Protein AF-A0A5S3PS42-F1 (afdb_monomer)

Foldseek 3Di:
DVVVVVVVVVVVVVLVVVVVVVLVVLVVVLVVLVVVLVVVLVVLVVVCCVPPVPPDPCSVVVCVVVVVVSVVSVCVSVQVPVVDHPVVVVVVSVVVVVVVVVVVVVD

Mean predicted aligned error: 11.84 Å

Structure (mmCIF, N/CA/C/O backbone):
data_AF-A0A5S3PS42-F1
#
_entry.id   AF-A0A5S3PS42-F1
#
loop_
_atom_site.group_PDB
_atom_site.id
_atom_site.type_symbol
_atom_site.label_atom_id
_atom_site.label_alt_id
_atom_site.label_comp_id
_atom_site.label_asym_id
_atom_site.label_entity_id
_atom_site.label_seq_id
_atom_site.pdbx_PDB_ins_code
_atom_site.Cartn_x
_atom_site.Cartn_y
_atom_site.Cartn_z
_atom_site.occupancy
_atom_site.B_iso_or_equiv
_atom_site.auth_seq_id
_atom_site.auth_comp_id
_atom_site.auth_asym_id
_atom_site.auth_atom_id
_atom_site.pdbx_PDB_model_num
ATOM 1 N N . MET A 1 1 ? -21.188 9.290 40.031 1.00 66.12 1 MET A N 1
ATOM 2 C CA . MET A 1 1 ? -21.804 9.723 38.763 1.00 66.12 1 MET A CA 1
ATOM 3 C C . MET A 1 1 ? -20.760 10.399 37.881 1.00 66.12 1 MET A C 1
ATOM 5 O O . MET A 1 1 ? -20.381 9.793 36.896 1.00 66.12 1 MET A O 1
ATOM 9 N N . GLU A 1 2 ? -20.161 11.520 38.291 1.00 73.38 2 GLU A N 1
ATOM 10 C CA . GLU A 1 2 ? -19.126 12.240 37.511 1.00 73.38 2 GLU A CA 1
ATOM 11 C C . GLU A 1 2 ? -17.860 11.414 37.176 1.00 73.38 2 GLU A C 1
ATOM 13 O O . GLU A 1 2 ? -17.341 11.445 36.064 1.00 73.38 2 GLU A O 1
ATOM 18 N N . TYR A 1 3 ? -17.394 10.576 38.107 1.00 62.72 3 TYR A N 1
ATOM 19 C CA . TYR A 1 3 ? -16.245 9.682 37.892 1.00 62.72 3 TYR A CA 1
ATOM 20 C C . TYR A 1 3 ? -16.494 8.574 36.850 1.00 62.72 3 TYR A C 1
ATOM 22 O O . TYR A 1 3 ? -15.536 8.072 36.261 1.00 62.72 3 TYR A O 1
ATOM 30 N N . LEU A 1 4 ? -17.753 8.191 36.610 1.00 69.25 4 LEU A N 1
ATOM 31 C CA . LEU A 1 4 ? -18.102 7.196 35.591 1.00 69.25 4 LEU A CA 1
ATOM 32 C C . LEU A 1 4 ? -18.105 7.833 34.196 1.00 69.25 4 LEU A C 1
ATOM 34 O O . LEU A 1 4 ? -17.500 7.271 33.290 1.00 69.25 4 LEU A O 1
ATOM 38 N N . GLU A 1 5 ? -18.640 9.048 34.054 1.00 67.00 5 GLU A N 1
ATOM 39 C CA . GLU A 1 5 ? -18.644 9.791 32.782 1.00 67.00 5 GLU A CA 1
ATOM 40 C C . GLU A 1 5 ? -17.228 10.124 32.285 1.00 67.00 5 GLU A C 1
ATOM 42 O O . GLU A 1 5 ? -16.922 10.016 31.094 1.00 67.00 5 GLU A O 1
ATOM 47 N N . ILE A 1 6 ? -16.312 10.478 33.194 1.00 72.75 6 ILE A N 1
ATO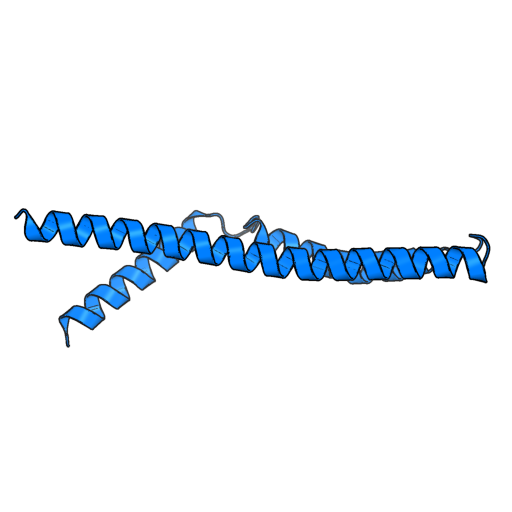M 48 C CA . ILE A 1 6 ? -14.913 10.759 32.834 1.00 72.75 6 ILE A CA 1
ATOM 49 C C . ILE A 1 6 ? -14.191 9.482 32.382 1.00 72.75 6 ILE A C 1
ATOM 51 O O . ILE A 1 6 ? -13.347 9.536 31.488 1.00 72.75 6 ILE A O 1
ATOM 55 N N . LYS A 1 7 ? -14.492 8.328 32.989 1.00 68.50 7 LYS A N 1
ATOM 56 C CA . LYS A 1 7 ? -13.875 7.046 32.617 1.00 68.50 7 LYS A CA 1
ATOM 57 C C . LYS A 1 7 ? -14.429 6.534 31.286 1.00 68.50 7 LYS A C 1
ATOM 59 O O . LYS A 1 7 ? -13.659 6.096 30.435 1.00 68.50 7 LYS A O 1
ATOM 64 N N . GLU A 1 8 ? -15.738 6.655 31.090 1.00 67.94 8 GLU A N 1
ATOM 65 C CA . GLU A 1 8 ? -16.439 6.257 29.870 1.00 67.94 8 GLU A CA 1
ATOM 66 C C . GLU A 1 8 ? -16.031 7.130 28.670 1.00 67.94 8 GLU A C 1
ATOM 68 O O . GLU A 1 8 ? -15.655 6.603 27.624 1.00 67.94 8 GLU A O 1
ATOM 73 N N . SER A 1 9 ? -15.956 8.457 28.832 1.00 69.69 9 SER A N 1
ATOM 74 C CA . SER A 1 9 ? -15.499 9.366 27.765 1.00 69.69 9 SER A CA 1
ATOM 75 C C . SER A 1 9 ? -14.032 9.161 27.363 1.00 69.69 9 SER A C 1
ATOM 77 O O . SER A 1 9 ? -13.692 9.315 26.185 1.00 69.69 9 SER A O 1
ATOM 79 N N . ARG A 1 10 ? -13.161 8.773 28.308 1.00 71.62 10 ARG A N 1
ATOM 80 C CA . ARG A 1 10 ? -11.762 8.414 28.023 1.00 71.62 10 ARG A CA 1
ATOM 81 C C . ARG A 1 10 ? -11.674 7.115 27.226 1.00 71.62 10 ARG A C 1
ATOM 83 O O . ARG A 1 10 ? -11.065 7.112 26.163 1.00 71.62 10 ARG A O 1
ATOM 90 N N . ASN A 1 11 ? -12.369 6.066 27.672 1.00 70.75 11 ASN A N 1
ATOM 91 C CA . ASN A 1 11 ? -12.407 4.772 26.983 1.00 70.75 11 ASN A CA 1
ATOM 92 C C . ASN A 1 11 ? -12.940 4.893 25.547 1.00 70.75 11 ASN A C 1
ATOM 94 O O . ASN A 1 11 ? -12.377 4.318 24.617 1.00 70.75 11 ASN A O 1
ATOM 98 N N . ILE A 1 12 ? -13.991 5.692 25.340 1.00 73.19 12 ILE A N 1
ATOM 99 C CA . ILE A 1 12 ? -14.557 5.923 24.004 1.00 73.19 12 ILE A CA 1
ATOM 100 C C . ILE A 1 12 ? -13.556 6.654 23.093 1.00 73.19 12 ILE A C 1
ATOM 102 O O . ILE A 1 12 ? -13.482 6.353 21.898 1.00 73.19 12 ILE A O 1
ATOM 106 N N . ASN A 1 13 ? -12.783 7.605 23.629 1.00 73.19 13 ASN A N 1
ATOM 107 C CA . ASN A 1 13 ? -11.731 8.288 22.871 1.00 73.19 13 ASN A CA 1
ATOM 108 C C . ASN A 1 13 ? -10.563 7.355 22.537 1.00 73.19 13 ASN A C 1
ATOM 110 O O . ASN A 1 13 ? -10.131 7.322 21.384 1.00 73.19 13 ASN A O 1
ATOM 114 N N . ASP A 1 14 ? -10.106 6.559 23.502 1.00 76.44 14 ASP A N 1
ATOM 115 C CA . ASP A 1 14 ? -9.000 5.620 23.317 1.00 76.44 14 ASP A CA 1
ATOM 116 C C . ASP A 1 14 ? -9.357 4.533 22.294 1.00 76.44 14 ASP A C 1
ATOM 118 O O . ASP A 1 14 ? -8.579 4.274 21.375 1.00 76.44 14 ASP A O 1
ATOM 122 N N . ALA A 1 15 ? -10.573 3.980 22.348 1.00 72.94 15 ALA A N 1
ATOM 123 C CA . ALA A 1 15 ? -11.052 2.999 21.374 1.00 72.94 15 ALA A CA 1
ATOM 124 C C . ALA A 1 15 ? -11.144 3.577 19.949 1.00 72.94 15 ALA A C 1
ATOM 126 O O . ALA A 1 15 ? -10.752 2.928 18.975 1.00 72.94 15 ALA A O 1
ATOM 127 N N . LYS A 1 16 ? -11.631 4.817 19.798 1.00 71.19 16 LYS A N 1
ATOM 128 C CA . LYS A 1 16 ? -11.658 5.511 18.496 1.00 71.19 16 LYS A CA 1
ATOM 129 C C . LYS A 1 16 ? -10.248 5.765 17.965 1.00 71.19 16 LYS A C 1
ATOM 131 O O . 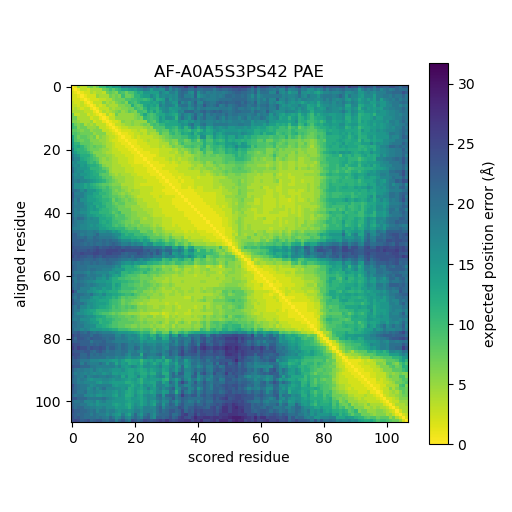LYS A 1 16 ? -9.998 5.567 16.775 1.00 71.19 16 LYS A O 1
ATOM 136 N N . TYR A 1 17 ? -9.333 6.176 18.839 1.00 75.69 17 TYR A N 1
ATOM 137 C CA . TYR A 1 17 ? -7.942 6.439 18.492 1.00 75.69 17 TYR A CA 1
ATOM 138 C C . TYR A 1 17 ? -7.204 5.162 18.071 1.00 75.69 17 TYR A C 1
ATOM 140 O O . TYR A 1 17 ? -6.493 5.167 17.064 1.00 75.69 17 TYR A O 1
ATOM 148 N N . LEU 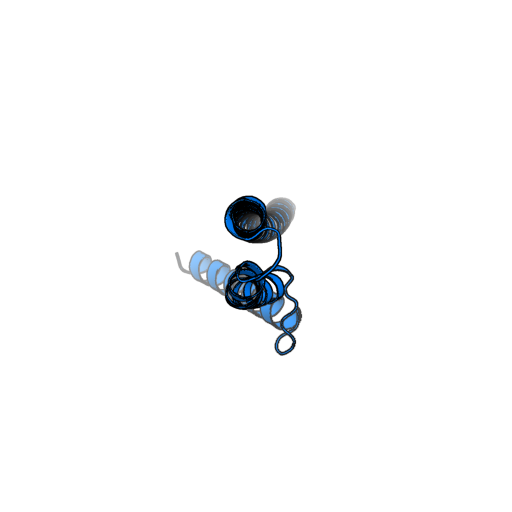A 1 18 ? -7.419 4.053 18.783 1.00 76.44 18 LEU A N 1
ATOM 149 C CA . LEU A 1 18 ? -6.807 2.761 18.476 1.00 76.44 18 LEU A CA 1
ATOM 150 C C . LEU A 1 18 ? -7.240 2.255 17.094 1.00 76.44 18 LEU A C 1
ATOM 152 O O . LEU A 1 18 ? -6.386 1.940 16.265 1.00 76.44 18 LEU A O 1
ATOM 156 N N . ARG A 1 19 ? -8.546 2.309 16.794 1.00 72.00 19 ARG A N 1
ATOM 157 C CA . ARG A 1 19 ? -9.082 1.956 15.467 1.00 72.00 19 ARG A CA 1
ATOM 158 C C . ARG A 1 19 ? -8.483 2.825 14.368 1.00 72.00 19 ARG A C 1
ATOM 160 O O . ARG A 1 19 ? -8.053 2.314 13.339 1.00 72.00 19 ARG A O 1
ATOM 167 N N . ALA A 1 20 ? -8.426 4.143 14.572 1.00 72.75 20 ALA A N 1
ATOM 168 C CA . ALA A 1 20 ? -7.832 5.052 13.593 1.00 72.75 20 ALA A CA 1
ATOM 169 C C . ALA A 1 20 ? -6.351 4.720 13.341 1.00 72.75 20 ALA A C 1
ATOM 171 O O . ALA A 1 20 ? -5.904 4.699 12.192 1.00 72.75 20 ALA A O 1
ATOM 172 N N . LYS A 1 21 ? -5.602 4.400 14.401 1.00 74.56 21 LYS A N 1
ATOM 173 C CA . LYS A 1 21 ? -4.189 4.021 14.327 1.00 74.56 21 LYS A CA 1
ATOM 174 C C . LYS A 1 21 ? -3.978 2.706 13.573 1.00 74.56 21 LYS A C 1
ATOM 176 O O . LYS A 1 21 ? -3.058 2.636 12.759 1.00 74.56 21 LYS A O 1
ATOM 181 N N . GLU A 1 22 ? -4.824 1.702 13.791 1.00 75.19 22 GLU A N 1
ATOM 182 C CA . GLU A 1 22 ? -4.785 0.436 13.048 1.00 75.19 22 GLU A CA 1
ATOM 183 C C . GLU A 1 22 ? -5.028 0.652 11.554 1.00 75.19 22 GLU A C 1
ATOM 185 O O . GLU A 1 22 ? -4.215 0.215 10.738 1.00 75.19 22 GLU A O 1
ATOM 190 N N . ARG A 1 23 ? -6.057 1.430 11.181 1.00 71.69 23 ARG A N 1
ATOM 191 C CA . ARG A 1 23 ? -6.317 1.739 9.762 1.00 71.69 23 ARG A CA 1
ATOM 192 C C . ARG A 1 23 ? -5.130 2.439 9.107 1.00 71.69 23 ARG A C 1
ATOM 194 O O . ARG A 1 23 ? -4.748 2.109 7.987 1.00 71.69 23 ARG A O 1
ATOM 201 N N . ILE A 1 24 ? -4.508 3.385 9.812 1.00 75.88 24 ILE A N 1
ATOM 202 C CA . ILE A 1 24 ? -3.315 4.088 9.322 1.00 75.88 24 ILE A CA 1
ATOM 203 C C . ILE A 1 24 ? -2.130 3.122 9.169 1.00 75.88 24 ILE A C 1
ATOM 205 O O . ILE A 1 24 ? -1.377 3.228 8.198 1.00 75.88 24 ILE A O 1
ATOM 209 N N . ALA A 1 25 ? -1.947 2.181 10.096 1.00 79.56 25 ALA A N 1
ATOM 210 C CA . ALA A 1 25 ? -0.880 1.187 10.023 1.00 79.56 25 ALA A CA 1
ATOM 211 C C . ALA A 1 25 ? -1.054 0.250 8.816 1.00 79.56 25 ALA A C 1
ATOM 213 O O . ALA A 1 25 ? -0.086 -0.009 8.092 1.00 79.56 25 ALA A O 1
ATOM 214 N N . GLU A 1 26 ? -2.281 -0.200 8.545 1.00 78.19 26 GLU A N 1
ATOM 215 C CA . GLU A 1 26 ? -2.592 -1.015 7.368 1.00 78.19 26 GLU A CA 1
ATOM 216 C C . GLU A 1 26 ? -2.363 -0.255 6.060 1.00 78.19 26 GLU A C 1
ATOM 218 O O . GLU A 1 26 ? -1.698 -0.768 5.154 1.00 78.19 26 GLU A O 1
ATOM 223 N N . MET A 1 2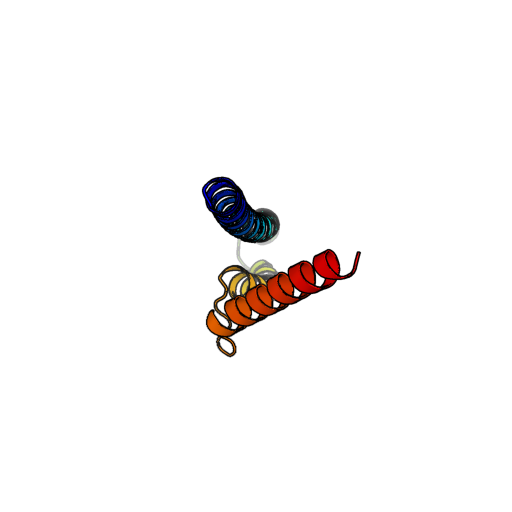7 ? -2.823 0.999 5.987 1.00 78.31 27 MET A N 1
ATOM 224 C CA . MET A 1 27 ? -2.554 1.871 4.844 1.00 78.31 27 MET A CA 1
ATOM 225 C C . MET A 1 27 ? -1.050 2.042 4.628 1.00 78.31 27 MET A C 1
ATOM 227 O O . MET A 1 27 ? -0.567 1.833 3.517 1.00 78.31 27 MET A O 1
ATOM 231 N N . LYS A 1 28 ? -0.272 2.350 5.674 1.00 81.88 28 LYS A N 1
ATOM 232 C CA . LYS A 1 28 ? 1.190 2.490 5.561 1.00 81.88 28 LYS A CA 1
ATOM 233 C C . LYS A 1 28 ? 1.855 1.229 5.015 1.00 81.88 28 LYS A C 1
ATOM 235 O O . LYS A 1 28 ? 2.726 1.325 4.149 1.00 81.88 28 LYS A O 1
ATOM 240 N N . LYS A 1 29 ? 1.441 0.051 5.485 1.00 83.38 29 LYS A N 1
ATOM 241 C CA . LYS A 1 29 ? 1.977 -1.233 5.013 1.00 83.38 29 LYS A CA 1
ATOM 242 C C . LYS A 1 29 ? 1.661 -1.463 3.532 1.00 83.38 29 LYS A C 1
ATOM 244 O O . LYS A 1 29 ? 2.526 -1.916 2.782 1.00 83.38 29 LYS A O 1
ATOM 249 N N . PHE A 1 30 ? 0.458 -1.095 3.096 1.00 85.44 30 PHE A N 1
ATOM 250 C CA . PHE A 1 30 ? 0.073 -1.128 1.688 1.00 85.44 30 PHE A CA 1
ATOM 251 C C . PHE A 1 30 ? 0.905 -0.168 0.835 1.00 85.44 30 PHE A C 1
ATOM 253 O O . PHE A 1 30 ? 1.519 -0.610 -0.138 1.00 85.44 30 PHE A O 1
ATOM 260 N N . TYR A 1 31 ? 0.997 1.105 1.229 1.00 84.50 31 TYR A N 1
ATOM 261 C CA . TYR A 1 31 ? 1.776 2.118 0.512 1.00 84.50 31 TYR A CA 1
ATOM 262 C C . TYR A 1 31 ? 3.249 1.736 0.391 1.00 84.50 31 TYR A C 1
ATOM 264 O O . TYR A 1 31 ? 3.828 1.922 -0.672 1.00 84.50 31 TYR A O 1
ATOM 272 N N . SER A 1 32 ? 3.842 1.142 1.430 1.00 87.94 32 SER A N 1
ATOM 273 C CA . SER A 1 32 ? 5.209 0.620 1.356 1.00 87.94 32 SER A CA 1
ATOM 274 C C . SER A 1 32 ? 5.347 -0.439 0.256 1.00 87.94 32 SER A C 1
ATOM 276 O O . SER A 1 32 ? 6.233 -0.329 -0.589 1.00 87.94 32 SER A O 1
ATOM 278 N N . SER A 1 33 ? 4.429 -1.410 0.194 1.00 86.56 33 SER A N 1
ATOM 279 C CA . SER A 1 33 ? 4.451 -2.436 -0.857 1.00 86.56 33 SER A CA 1
ATOM 280 C C . SER A 1 33 ? 4.166 -1.886 -2.263 1.00 86.56 33 SER A C 1
ATOM 282 O O . SER A 1 33 ? 4.772 -2.343 -3.230 1.00 86.56 33 SER A O 1
ATOM 284 N N . LEU A 1 34 ? 3.293 -0.880 -2.378 1.00 89.69 34 LEU A N 1
ATOM 285 C CA . LEU A 1 34 ? 2.990 -0.179 -3.627 1.00 89.69 34 LEU A CA 1
ATOM 286 C C . LEU A 1 34 ? 4.193 0.635 -4.117 1.00 89.69 34 LEU A C 1
ATOM 288 O O . LEU A 1 34 ? 4.494 0.615 -5.306 1.00 89.69 34 LEU A O 1
ATOM 292 N N . LEU A 1 35 ? 4.904 1.310 -3.211 1.00 91.75 35 LEU A N 1
ATOM 293 C CA . LEU A 1 35 ? 6.112 2.064 -3.532 1.00 91.75 35 LEU A CA 1
ATOM 294 C C . LEU A 1 35 ? 7.211 1.128 -4.043 1.00 91.75 35 LEU A C 1
ATOM 296 O O . LEU A 1 35 ? 7.789 1.385 -5.096 1.00 91.75 35 LEU A O 1
ATOM 300 N N . SER A 1 36 ? 7.458 0.011 -3.348 1.00 90.44 36 SER A N 1
ATOM 301 C CA . SER A 1 36 ? 8.411 -1.006 -3.806 1.00 90.44 36 SER A CA 1
ATOM 302 C C . SER A 1 36 ? 8.040 -1.557 -5.184 1.00 90.44 36 SER A C 1
ATOM 304 O O . SER A 1 36 ? 8.917 -1.697 -6.033 1.00 90.44 36 SER A O 1
ATOM 306 N N . TYR A 1 37 ? 6.753 -1.816 -5.438 1.00 89.00 37 TYR A N 1
ATOM 307 C CA . TYR A 1 37 ? 6.265 -2.221 -6.759 1.00 89.00 37 TYR A CA 1
ATOM 308 C C . TYR A 1 37 ? 6.510 -1.142 -7.822 1.00 89.00 37 TYR A C 1
ATOM 310 O O . TYR A 1 37 ? 7.042 -1.449 -8.884 1.00 89.00 37 TYR A O 1
ATOM 318 N N . ALA A 1 38 ? 6.186 0.121 -7.537 1.00 90.62 38 ALA A N 1
ATOM 319 C CA . ALA A 1 38 ? 6.393 1.225 -8.471 1.00 90.62 38 ALA A CA 1
ATOM 320 C C . ALA A 1 38 ? 7.876 1.390 -8.841 1.00 90.62 38 ALA A C 1
ATOM 322 O O . ALA A 1 38 ? 8.200 1.526 -10.019 1.00 90.62 38 ALA A O 1
ATOM 323 N N . VAL A 1 39 ? 8.778 1.305 -7.856 1.00 93.31 39 VAL A N 1
ATOM 324 C CA . VAL A 1 39 ? 10.231 1.350 -8.082 1.00 93.31 39 VAL A CA 1
ATOM 325 C C . VAL A 1 39 ? 10.694 0.155 -8.920 1.00 93.31 39 VAL A C 1
ATOM 327 O O . VAL A 1 39 ? 11.450 0.342 -9.871 1.00 93.31 39 VAL A O 1
ATOM 330 N N . LEU A 1 40 ? 10.212 -1.056 -8.620 1.00 90.75 40 LEU A N 1
ATOM 331 C CA . LEU A 1 40 ? 10.546 -2.267 -9.375 1.00 90.75 40 LEU A CA 1
ATOM 332 C C . LEU A 1 40 ? 10.110 -2.153 -10.844 1.00 90.75 40 LEU A C 1
ATOM 334 O O . LEU A 1 40 ? 10.904 -2.415 -11.743 1.00 90.75 40 LEU A O 1
ATOM 338 N N . ILE A 1 41 ? 8.866 -1.736 -11.097 1.00 89.19 41 ILE A N 1
ATOM 339 C CA . ILE A 1 41 ? 8.338 -1.562 -12.455 1.00 89.19 41 ILE A CA 1
ATOM 340 C C . ILE A 1 41 ? 9.073 -0.450 -13.199 1.00 89.19 41 ILE A C 1
ATOM 342 O O . ILE A 1 41 ? 9.409 -0.641 -14.364 1.00 89.19 41 ILE A O 1
ATOM 346 N N . ALA A 1 42 ? 9.379 0.675 -12.547 1.00 90.06 42 ALA A N 1
ATOM 347 C CA . ALA A 1 42 ? 10.162 1.748 -13.157 1.00 90.06 42 ALA A CA 1
ATOM 348 C C . ALA A 1 42 ? 11.573 1.274 -13.542 1.00 90.06 42 ALA A C 1
ATOM 350 O O . ALA A 1 42 ? 12.037 1.541 -14.651 1.00 90.06 42 ALA A O 1
ATOM 351 N N . PHE A 1 43 ? 12.229 0.509 -12.666 1.00 90.50 43 PHE A N 1
ATOM 352 C CA . PHE A 1 43 ? 13.533 -0.094 -12.941 1.00 90.50 43 PHE A CA 1
ATOM 353 C C . PHE A 1 43 ? 13.474 -1.086 -14.114 1.00 90.50 43 PHE A C 1
ATOM 355 O O . PHE A 1 43 ? 14.308 -1.037 -15.017 1.00 90.50 43 PHE A O 1
ATOM 362 N N . LEU A 1 44 ? 12.451 -1.944 -14.148 1.00 88.25 44 LEU A N 1
ATOM 363 C CA . LEU A 1 44 ? 12.219 -2.895 -15.238 1.00 88.25 44 LEU A CA 1
ATOM 364 C C . LEU A 1 44 ? 11.906 -2.197 -16.566 1.00 88.25 44 LEU A C 1
ATOM 366 O O . LEU A 1 44 ? 12.394 -2.630 -17.607 1.00 88.25 44 LEU A O 1
ATOM 370 N N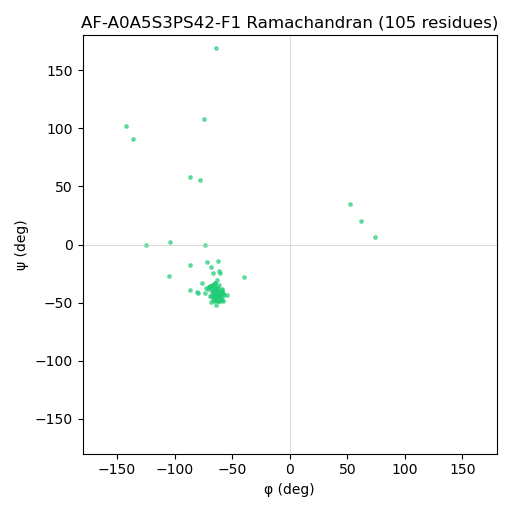 . ALA A 1 45 ? 11.127 -1.115 -16.543 1.00 86.25 45 ALA A N 1
ATOM 371 C CA . ALA A 1 45 ? 10.829 -0.311 -17.724 1.00 86.25 45 ALA A CA 1
ATOM 372 C C . ALA A 1 45 ? 12.095 0.364 -18.279 1.00 86.25 45 ALA A C 1
ATOM 374 O O . ALA A 1 45 ? 12.329 0.331 -19.488 1.00 86.25 45 ALA A O 1
ATOM 375 N N . ALA A 1 46 ? 12.952 0.898 -17.403 1.00 88.00 46 ALA A N 1
ATOM 376 C CA . ALA A 1 46 ? 14.244 1.461 -17.792 1.00 88.00 46 ALA A CA 1
ATOM 377 C C . ALA A 1 46 ? 15.171 0.395 -18.403 1.00 88.00 46 ALA A C 1
ATOM 379 O O . ALA A 1 46 ? 15.767 0.625 -19.457 1.00 88.00 46 ALA A O 1
ATOM 380 N N . LEU A 1 47 ? 15.240 -0.800 -17.802 1.00 85.31 47 LEU A N 1
ATOM 381 C CA . LEU A 1 47 ? 15.986 -1.930 -18.364 1.00 85.31 47 LEU A CA 1
A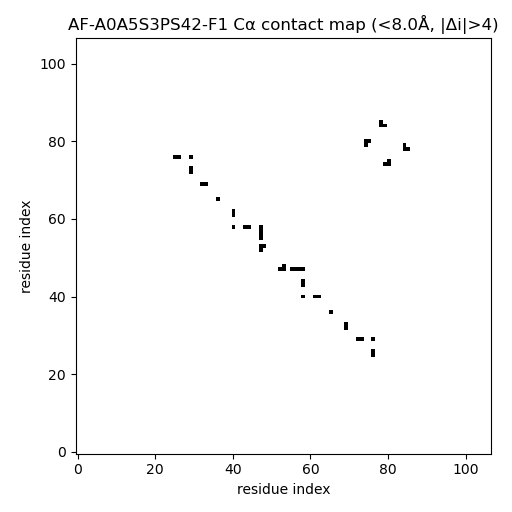TOM 382 C C . LEU A 1 47 ? 15.440 -2.361 -19.723 1.00 85.31 47 LEU A C 1
ATOM 384 O O . LEU A 1 47 ? 16.222 -2.617 -20.635 1.00 85.31 47 LEU A O 1
ATOM 388 N N . ASN A 1 48 ? 14.117 -2.432 -19.872 1.00 84.50 48 ASN A N 1
ATOM 389 C CA . ASN A 1 48 ? 13.464 -2.803 -21.124 1.00 84.50 48 ASN A CA 1
ATOM 390 C C . ASN A 1 48 ? 13.808 -1.825 -22.257 1.00 84.50 48 ASN A C 1
ATOM 392 O O . ASN A 1 48 ? 14.141 -2.259 -23.362 1.00 84.50 48 ASN A O 1
ATOM 396 N N . TYR A 1 49 ? 13.803 -0.521 -21.959 1.00 81.62 49 TYR A N 1
ATOM 397 C CA . TYR A 1 49 ? 14.239 0.512 -22.894 1.00 81.62 49 TYR A CA 1
ATOM 398 C C . TYR A 1 49 ? 15.699 0.316 -23.310 1.00 81.62 49 TYR A C 1
ATOM 400 O O . TYR A 1 49 ? 15.992 0.320 -24.503 1.00 81.62 49 TYR A O 1
ATOM 408 N N . TYR A 1 50 ? 16.591 0.074 -22.346 1.00 79.81 50 TYR A N 1
ATOM 409 C CA . TYR A 1 50 ? 18.023 -0.062 -22.612 1.00 79.81 50 TYR A CA 1
ATOM 410 C C . TYR A 1 50 ? 18.388 -1.347 -23.373 1.00 79.81 50 TYR A C 1
ATOM 412 O O . TYR A 1 50 ? 19.276 -1.326 -24.217 1.00 79.81 50 TYR A O 1
ATOM 420 N N . THR A 1 51 ? 17.712 -2.468 -23.095 1.00 76.19 51 THR A N 1
ATOM 421 C CA . THR A 1 51 ? 18.052 -3.771 -23.701 1.00 76.19 51 THR A CA 1
ATOM 422 C C . THR A 1 51 ? 17.389 -4.026 -25.047 1.00 76.19 51 THR A C 1
ATOM 424 O O . THR A 1 51 ? 18.024 -4.610 -25.915 1.00 76.19 51 THR A O 1
ATOM 427 N N . ASN A 1 52 ? 16.127 -3.631 -25.232 1.00 67.81 52 ASN A N 1
ATOM 428 C CA . ASN A 1 52 ? 15.345 -4.048 -26.402 1.00 67.81 52 ASN A CA 1
ATOM 429 C C . ASN A 1 52 ? 14.749 -2.893 -27.210 1.00 67.81 52 ASN A C 1
ATOM 431 O O . ASN A 1 52 ? 14.052 -3.158 -28.191 1.00 67.81 52 ASN A O 1
ATOM 435 N N . GLY A 1 53 ? 14.964 -1.631 -26.815 1.00 69.19 53 GLY A N 1
ATOM 436 C CA . GLY A 1 53 ? 14.442 -0.479 -27.559 1.00 69.19 53 GLY A CA 1
ATOM 437 C C . GLY A 1 53 ? 12.933 -0.565 -27.824 1.00 69.19 53 GLY A C 1
ATOM 438 O O . GLY A 1 53 ? 12.485 -0.169 -28.891 1.00 69.19 53 GLY A O 1
ATOM 439 N N . TRP A 1 54 ? 12.167 -1.129 -26.875 1.00 66.44 54 TRP A N 1
ATOM 440 C CA . TRP A 1 54 ? 10.707 -1.334 -26.924 1.00 66.44 54 TRP A CA 1
ATOM 441 C C . TRP A 1 54 ? 10.186 -2.454 -27.843 1.00 66.44 54 TRP A C 1
ATOM 443 O O . TRP A 1 54 ? 8.974 -2.640 -27.919 1.00 66.44 54 TRP A O 1
ATOM 453 N N . ASN A 1 55 ? 11.047 -3.272 -28.460 1.00 68.75 55 ASN A N 1
ATOM 454 C CA . ASN A 1 55 ? 10.588 -4.393 -29.302 1.00 68.75 55 ASN A CA 1
ATOM 455 C C . ASN A 1 55 ? 9.797 -5.469 -28.538 1.00 68.75 55 ASN A C 1
ATOM 457 O O . ASN A 1 55 ? 8.922 -6.116 -29.107 1.00 68.75 55 ASN A O 1
ATOM 461 N N . TYR A 1 56 ? 10.096 -5.685 -27.253 1.00 72.81 56 TYR A N 1
ATOM 462 C CA . TYR A 1 56 ? 9.398 -6.682 -26.441 1.00 72.81 56 TYR A CA 1
ATOM 463 C C . TYR A 1 56 ? 9.197 -6.186 -25.009 1.00 72.81 56 TYR A C 1
ATOM 465 O O . TYR A 1 56 ? 10.111 -6.221 -24.183 1.00 72.81 56 TYR A O 1
ATOM 473 N N . MET A 1 57 ? 7.980 -5.730 -24.707 1.00 79.00 57 MET A N 1
ATOM 474 C CA . MET A 1 57 ? 7.572 -5.138 -23.425 1.00 79.00 57 MET A CA 1
ATOM 475 C C . MET A 1 57 ? 7.336 -6.202 -22.342 1.00 79.00 57 MET A C 1
ATOM 477 O O . MET A 1 57 ? 6.271 -6.286 -21.734 1.00 79.00 57 MET A O 1
ATOM 481 N N . TRP A 1 58 ? 8.336 -7.043 -22.080 1.00 81.06 58 TRP A N 1
ATOM 482 C CA . TRP A 1 58 ? 8.226 -8.136 -21.111 1.00 81.06 58 TRP A CA 1
ATOM 483 C C . TRP A 1 58 ? 7.938 -7.663 -19.678 1.00 81.06 58 TRP A C 1
ATOM 485 O O . TRP A 1 58 ? 7.365 -8.412 -18.888 1.00 81.06 58 TRP A O 1
ATOM 495 N N . PHE A 1 59 ? 8.271 -6.410 -19.348 1.00 83.06 59 PHE A N 1
ATOM 496 C CA . PHE A 1 59 ? 7.959 -5.817 -18.046 1.00 83.06 59 PHE A CA 1
ATOM 497 C C . PHE A 1 59 ? 6.446 -5.775 -17.769 1.00 83.06 59 PHE A C 1
ATOM 499 O O . PHE A 1 59 ? 6.052 -5.798 -16.606 1.00 83.06 59 PHE A O 1
ATOM 506 N N . LEU A 1 60 ? 5.596 -5.772 -18.810 1.00 83.44 60 LEU A N 1
ATOM 507 C CA . LEU A 1 60 ? 4.139 -5.825 -18.667 1.00 83.44 60 LEU A CA 1
ATOM 508 C C . LEU A 1 60 ? 3.676 -7.141 -18.045 1.00 83.44 60 LEU A C 1
ATOM 510 O O . LEU A 1 60 ? 2.753 -7.125 -17.241 1.00 83.44 60 LEU A O 1
ATOM 514 N N . TRP A 1 61 ? 4.333 -8.263 -18.350 1.00 87.50 61 TRP A N 1
ATOM 515 C CA . TRP A 1 61 ? 4.013 -9.552 -17.731 1.00 87.50 61 TRP A CA 1
ATOM 516 C C . TRP A 1 61 ? 4.345 -9.557 -16.239 1.00 87.50 61 TRP A C 1
ATOM 518 O O . TRP A 1 61 ? 3.559 -10.045 -15.426 1.00 87.50 61 TRP A O 1
ATOM 528 N N . VAL A 1 62 ? 5.472 -8.947 -15.865 1.00 84.94 62 VAL A N 1
ATOM 529 C CA . VAL A 1 62 ? 5.854 -8.771 -14.456 1.00 84.94 62 VAL A CA 1
ATOM 530 C C . VAL A 1 62 ? 4.887 -7.822 -13.745 1.00 84.94 62 VAL A C 1
ATOM 532 O O . VAL A 1 62 ? 4.420 -8.132 -12.649 1.00 84.94 62 VAL A O 1
ATOM 535 N N . ALA A 1 63 ? 4.527 -6.710 -14.393 1.00 87.75 63 ALA A N 1
ATOM 536 C CA . ALA A 1 63 ? 3.536 -5.761 -13.897 1.00 87.75 63 ALA A CA 1
ATOM 537 C C . ALA A 1 63 ? 2.164 -6.412 -13.706 1.00 87.75 63 ALA A C 1
ATOM 539 O O . ALA A 1 63 ? 1.536 -6.212 -12.674 1.00 87.75 63 ALA A O 1
ATOM 540 N N . PHE A 1 64 ? 1.711 -7.243 -14.644 1.00 89.12 64 PHE A N 1
ATOM 541 C CA . PHE A 1 64 ? 0.435 -7.945 -14.526 1.00 89.12 64 PHE A CA 1
ATOM 542 C C . PHE A 1 64 ? 0.443 -8.959 -13.380 1.00 89.12 64 PHE A C 1
ATOM 544 O O . PHE A 1 64 ? -0.457 -8.936 -12.541 1.00 89.12 64 PHE A O 1
ATOM 551 N N . GLY A 1 65 ? 1.470 -9.810 -13.295 1.00 88.56 65 GLY A N 1
ATOM 552 C CA . GLY A 1 65 ? 1.556 -10.835 -12.252 1.00 88.56 65 GLY A CA 1
ATOM 553 C C . GLY A 1 65 ? 1.593 -10.240 -10.841 1.00 88.56 65 GLY A C 1
ATOM 554 O O . GLY A 1 65 ? 0.825 -10.644 -9.967 1.00 88.56 65 GLY A O 1
ATOM 555 N N . TRP A 1 66 ? 2.441 -9.234 -10.617 1.00 86.38 66 TRP A N 1
ATOM 556 C CA . TRP A 1 66 ? 2.515 -8.553 -9.319 1.00 86.38 66 TRP A CA 1
ATOM 557 C C . TRP A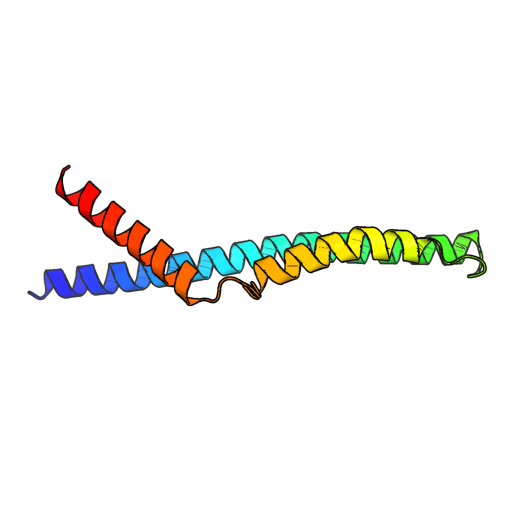 1 66 ? 1.352 -7.587 -9.074 1.00 86.38 66 TRP A C 1
ATOM 559 O O . TRP A 1 66 ? 0.891 -7.457 -7.937 1.00 86.38 66 TRP A O 1
ATOM 569 N N . GLY A 1 67 ? 0.844 -6.944 -10.124 1.00 89.06 67 GLY A N 1
ATOM 570 C CA . GLY A 1 67 ? -0.268 -6.001 -10.062 1.00 89.06 67 GLY A CA 1
ATOM 571 C C . GLY A 1 67 ? -1.559 -6.647 -9.569 1.00 89.06 67 GLY A C 1
ATOM 572 O O . GLY A 1 67 ? -2.262 -6.045 -8.762 1.00 89.06 67 GLY A O 1
ATOM 573 N N . ILE A 1 68 ? -1.830 -7.901 -9.948 1.00 88.94 68 ILE A N 1
ATOM 574 C CA . ILE A 1 68 ? -2.989 -8.660 -9.450 1.00 88.94 68 ILE A CA 1
ATOM 575 C C . ILE A 1 68 ? -2.896 -8.866 -7.932 1.00 88.94 68 ILE A C 1
ATOM 577 O O . ILE A 1 68 ? -3.840 -8.562 -7.202 1.00 88.94 68 ILE A O 1
ATOM 581 N N . GLY A 1 69 ? -1.746 -9.318 -7.424 1.00 87.00 69 GLY A N 1
ATOM 582 C CA . GLY A 1 69 ? -1.539 -9.493 -5.982 1.00 87.00 69 GLY A CA 1
ATOM 583 C C . GLY A 1 69 ? -1.651 -8.177 -5.202 1.00 87.00 69 GLY A C 1
ATOM 584 O O . GLY A 1 69 ? -2.163 -8.150 -4.079 1.00 87.00 69 GLY A O 1
ATOM 585 N N . LEU A 1 70 ? -1.216 -7.070 -5.806 1.00 86.50 70 LEU A N 1
ATOM 586 C CA . LEU A 1 70 ? -1.350 -5.736 -5.231 1.00 86.50 70 LEU A CA 1
ATOM 587 C C . LEU A 1 70 ? -2.803 -5.244 -5.242 1.00 86.50 70 LEU A C 1
ATOM 589 O O . LEU A 1 70 ? -3.239 -4.652 -4.258 1.00 86.50 70 LEU A O 1
ATOM 593 N N . ALA A 1 71 ? -3.566 -5.540 -6.296 1.00 85.75 71 ALA A N 1
ATOM 594 C CA . ALA A 1 71 ? -4.990 -5.231 -6.380 1.00 85.75 71 ALA A CA 1
ATOM 595 C C . ALA A 1 71 ? -5.780 -5.952 -5.278 1.00 85.75 71 ALA A C 1
ATOM 597 O O . ALA A 1 71 ? -6.564 -5.317 -4.578 1.00 85.75 71 ALA A O 1
ATOM 598 N N . PHE A 1 72 ? -5.504 -7.237 -5.024 1.00 84.81 72 PHE A N 1
ATOM 599 C CA . PHE A 1 72 ? -6.103 -7.956 -3.891 1.00 84.81 72 PHE A CA 1
ATOM 600 C C . PHE A 1 72 ? -5.763 -7.315 -2.538 1.00 84.81 72 PHE A C 1
ATOM 602 O O . PHE A 1 72 ? -6.633 -7.178 -1.675 1.00 84.81 72 PHE A O 1
ATOM 609 N N . LYS A 1 73 ? -4.513 -6.873 -2.344 1.00 82.69 73 LYS A N 1
ATOM 610 C CA . LYS A 1 73 ? -4.121 -6.129 -1.135 1.00 82.69 73 LYS A CA 1
ATOM 611 C C . LYS A 1 73 ? -4.839 -4.782 -1.029 1.00 82.69 73 LYS A C 1
ATOM 613 O O . LYS A 1 73 ? -5.254 -4.420 0.067 1.00 82.69 73 LYS A O 1
ATOM 618 N N . ALA A 1 74 ? -5.008 -4.068 -2.141 1.00 82.44 74 ALA A N 1
ATOM 619 C CA . ALA A 1 74 ? -5.715 -2.793 -2.185 1.00 82.44 74 ALA A CA 1
ATOM 620 C C . ALA A 1 74 ? -7.183 -2.972 -1.780 1.00 82.44 74 ALA A C 1
ATOM 622 O O . ALA A 1 74 ? -7.657 -2.286 -0.882 1.00 82.44 74 ALA A O 1
ATOM 623 N N . VAL A 1 75 ? -7.874 -3.954 -2.363 1.00 80.75 75 VAL A N 1
ATOM 624 C CA . VAL A 1 75 ? -9.265 -4.300 -2.024 1.00 80.75 75 VAL A CA 1
ATOM 625 C C . VAL A 1 75 ? -9.420 -4.567 -0.522 1.00 80.75 75 VAL A C 1
ATOM 627 O O . VAL A 1 75 ? -10.346 -4.049 0.104 1.00 80.75 75 VAL A O 1
ATOM 630 N N . LYS A 1 76 ? -8.470 -5.299 0.076 1.00 72.75 76 LYS A N 1
ATOM 631 C CA . LYS A 1 76 ? -8.444 -5.571 1.519 1.00 72.75 76 LYS A CA 1
ATOM 632 C C . LYS A 1 76 ? -8.252 -4.300 2.359 1.00 72.75 76 LYS A C 1
ATOM 634 O O . LYS A 1 76 ? -9.004 -4.082 3.300 1.00 72.75 76 LYS A O 1
ATOM 639 N N . VAL A 1 77 ? -7.283 -3.452 2.011 1.00 74.75 77 VAL A N 1
ATOM 640 C CA . VAL A 1 77 ? -6.906 -2.244 2.783 1.00 74.75 77 VAL A CA 1
ATOM 641 C C . VAL A 1 77 ? -7.947 -1.133 2.673 1.00 74.75 77 VAL A C 1
ATOM 643 O O . VAL A 1 77 ? -8.240 -0.448 3.649 1.00 74.75 77 VAL A O 1
ATOM 646 N N . PHE A 1 78 ? -8.552 -0.960 1.499 1.00 71.56 78 PHE A N 1
ATOM 647 C CA . PHE A 1 78 ? -9.642 -0.002 1.313 1.00 71.56 78 PHE A CA 1
ATOM 648 C C . PHE A 1 78 ? -10.961 -0.480 1.941 1.00 71.56 78 PHE A C 1
ATOM 650 O O . PHE A 1 78 ? -11.958 0.241 1.894 1.00 71.56 78 PHE A O 1
ATOM 657 N N . GLY A 1 79 ? -10.987 -1.672 2.556 1.00 62.44 79 GLY A N 1
ATOM 658 C CA . GLY A 1 79 ? -12.184 -2.234 3.182 1.00 62.44 79 GLY A CA 1
ATOM 659 C C . GLY A 1 79 ? -13.309 -2.470 2.177 1.00 62.44 79 GLY A C 1
ATOM 660 O O . GLY A 1 79 ? -14.479 -2.556 2.550 1.00 62.44 79 GLY A O 1
ATOM 661 N N . MET A 1 80 ? -12.968 -2.551 0.891 1.00 54.84 80 MET A N 1
ATOM 662 C CA . MET A 1 80 ? -13.911 -2.792 -0.185 1.00 54.84 80 MET A CA 1
ATOM 663 C C . MET A 1 80 ? -14.076 -4.297 -0.318 1.00 54.84 80 MET A C 1
ATOM 665 O O . MET A 1 80 ? -13.774 -4.869 -1.350 1.00 54.84 80 MET A O 1
ATOM 669 N N . ASN A 1 81 ? -14.488 -4.971 0.753 1.00 53.88 81 ASN A N 1
ATOM 670 C CA . ASN A 1 81 ? -14.797 -6.387 0.677 1.00 53.88 81 ASN A CA 1
ATOM 671 C C . ASN A 1 81 ? -16.149 -6.495 -0.054 1.00 53.88 81 ASN A C 1
ATOM 673 O O . ASN A 1 81 ? -17.164 -6.135 0.545 1.00 53.88 81 ASN A O 1
ATOM 677 N N . PRO A 1 82 ? -16.222 -6.963 -1.317 1.00 53.94 82 PRO A N 1
ATOM 678 C CA . PRO A 1 82 ? -17.498 -7.032 -2.037 1.00 53.94 82 PRO A CA 1
ATOM 679 C C . PRO A 1 82 ? -18.510 -7.974 -1.360 1.00 53.94 82 PRO A C 1
ATOM 681 O O . PRO A 1 82 ? -19.697 -7.910 -1.653 1.00 53.94 82 PRO A O 1
ATOM 684 N N . PHE A 1 83 ? -18.053 -8.813 -0.422 1.00 53.53 83 PHE A N 1
ATOM 685 C CA . PHE A 1 83 ? -18.873 -9.789 0.293 1.00 53.53 83 PHE A CA 1
ATOM 686 C C . PHE A 1 83 ? -19.214 -9.415 1.745 1.00 53.53 83 PHE A C 1
ATOM 688 O O . PHE A 1 83 ? -20.235 -9.867 2.250 1.00 53.53 83 PHE A O 1
ATOM 695 N N . PHE A 1 84 ? -18.394 -8.618 2.442 1.00 55.31 84 PHE A N 1
ATOM 696 C CA . PHE A 1 84 ? -18.573 -8.338 3.879 1.00 55.31 84 PHE A CA 1
ATOM 697 C C . PHE A 1 84 ? -18.367 -6.845 4.143 1.00 55.31 84 PHE A C 1
ATOM 699 O O . PHE A 1 84 ? -17.253 -6.378 4.354 1.00 55.31 84 PHE A O 1
ATOM 706 N N . GLY A 1 85 ? -19.456 -6.079 4.075 1.00 54.62 85 GLY A N 1
ATOM 707 C CA . GLY A 1 85 ? -19.431 -4.640 4.324 1.00 54.62 85 GLY A CA 1
ATOM 708 C C . GLY A 1 85 ? -19.037 -4.276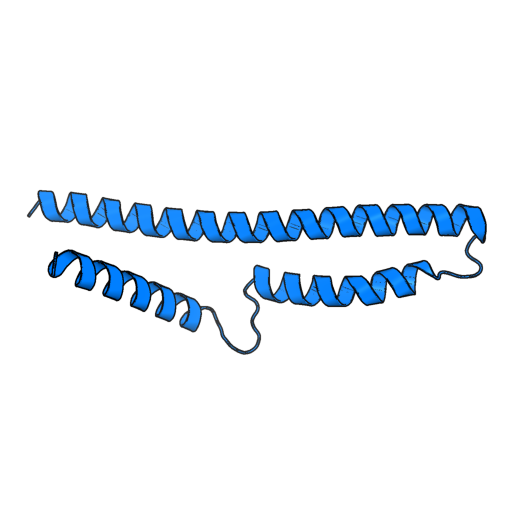 5.762 1.00 54.62 85 GLY A C 1
ATOM 709 O O . GLY A 1 85 ? -19.046 -5.118 6.663 1.00 54.62 85 GLY A O 1
ATOM 710 N N . ARG A 1 86 ? -18.773 -2.976 5.969 1.00 56.12 86 ARG A N 1
ATOM 711 C CA . ARG A 1 86 ? -18.397 -2.316 7.242 1.00 56.12 86 ARG A CA 1
ATOM 712 C C . ARG A 1 86 ? -19.142 -2.818 8.494 1.00 56.12 86 ARG A C 1
ATOM 714 O O . ARG A 1 86 ? -18.573 -2.817 9.577 1.00 56.12 86 ARG A O 1
ATOM 721 N N . GLY A 1 87 ? -20.371 -3.316 8.351 1.00 62.66 87 GLY A N 1
ATOM 722 C CA . GLY A 1 87 ? -21.160 -3.862 9.458 1.00 62.66 87 GLY A CA 1
ATOM 723 C C . GLY A 1 87 ? -20.647 -5.172 10.077 1.00 62.66 87 GLY A C 1
ATOM 724 O O . GLY A 1 87 ? -21.040 -5.492 11.193 1.00 62.66 87 GLY A O 1
ATOM 725 N N . TRP A 1 88 ? -19.802 -5.977 9.418 1.00 66.00 88 TRP A N 1
ATOM 726 C CA . TRP A 1 88 ? -19.173 -7.126 10.103 1.00 66.00 88 TRP A CA 1
ATOM 727 C C . TRP A 1 88 ? -17.966 -6.716 10.942 1.00 66.00 88 TRP A C 1
ATOM 729 O O . TRP A 1 88 ? -17.830 -7.175 12.071 1.00 66.00 88 TRP A O 1
ATOM 739 N N . GLU A 1 89 ? -17.141 -5.816 10.414 1.00 66.75 89 GLU A N 1
ATOM 740 C CA . GLU A 1 89 ? -15.984 -5.255 11.117 1.00 66.75 89 GLU A CA 1
ATOM 741 C C . GLU A 1 89 ? -16.442 -4.553 12.408 1.00 66.75 89 GLU A C 1
ATOM 743 O O . GLU A 1 89 ? -15.918 -4.799 13.490 1.00 66.75 89 GLU A O 1
ATOM 748 N N . GLU A 1 90 ? -17.526 -3.780 12.318 1.00 65.00 90 GLU A N 1
ATOM 749 C CA . GLU A 1 90 ? -18.138 -3.086 13.452 1.00 65.00 90 GLU A CA 1
ATOM 750 C C . GLU A 1 90 ? -18.745 -4.047 14.490 1.00 65.00 90 GLU A C 1
ATOM 752 O O . GLU A 1 90 ? -18.642 -3.797 15.691 1.00 65.00 90 GLU A O 1
ATOM 757 N N . ARG A 1 91 ? -19.301 -5.187 14.048 1.00 68.88 91 ARG A N 1
ATOM 758 C CA . ARG A 1 91 ? -19.782 -6.253 14.944 1.00 68.88 91 ARG A CA 1
ATOM 759 C C . ARG A 1 91 ? -18.639 -6.958 15.659 1.00 68.88 91 ARG A C 1
ATOM 761 O O . ARG A 1 91 ? -18.733 -7.152 16.863 1.00 68.88 91 ARG A O 1
ATOM 768 N N . LYS A 1 92 ? -17.555 -7.291 14.955 1.00 70.38 92 LYS A N 1
ATOM 769 C CA . LYS A 1 92 ? -16.410 -7.973 15.565 1.00 70.38 92 LYS A CA 1
ATOM 770 C C . LYS A 1 92 ? -15.676 -7.099 16.568 1.00 70.38 92 LYS A C 1
ATOM 772 O O . LYS A 1 92 ? -15.303 -7.588 17.625 1.00 70.38 92 LYS A O 1
ATOM 777 N N . ILE A 1 93 ? -15.519 -5.806 16.284 1.00 69.75 93 ILE A N 1
ATOM 778 C CA . ILE A 1 93 ? -14.908 -4.898 17.260 1.00 69.75 93 ILE A CA 1
ATOM 779 C C . ILE A 1 93 ? -15.813 -4.720 18.487 1.00 69.75 93 ILE A C 1
ATOM 781 O O . ILE A 1 93 ? -15.315 -4.590 19.602 1.00 69.75 93 ILE A O 1
ATOM 785 N N . LYS A 1 94 ? -17.139 -4.716 18.305 1.00 73.00 94 LYS A N 1
ATOM 786 C CA . LYS A 1 94 ? -18.075 -4.668 19.433 1.00 73.00 94 LYS A CA 1
ATOM 787 C C . LYS A 1 94 ? -17.966 -5.922 20.308 1.00 73.00 94 LYS A C 1
ATOM 789 O O . LYS A 1 94 ? -17.902 -5.795 21.521 1.00 73.00 94 LYS A O 1
ATOM 794 N N . GLU A 1 95 ? -17.868 -7.090 19.681 1.00 74.12 95 GLU A N 1
ATOM 795 C CA . GLU A 1 95 ? -17.694 -8.382 20.354 1.00 74.12 95 GLU A CA 1
ATOM 796 C C . GLU A 1 95 ? -16.377 -8.433 21.152 1.00 74.12 95 GLU A C 1
ATOM 798 O O . GLU A 1 95 ? -16.391 -8.783 22.325 1.00 74.12 95 GLU A O 1
ATOM 803 N N . PHE A 1 96 ? -15.264 -7.961 20.575 1.00 71.50 96 PHE A N 1
ATOM 804 C CA . PHE A 1 96 ? -13.979 -7.862 21.283 1.00 71.50 96 PHE A CA 1
ATOM 805 C C . PHE A 1 96 ? -14.010 -6.896 22.479 1.00 71.50 96 PHE A C 1
ATOM 807 O O . PHE A 1 96 ? -13.429 -7.196 23.517 1.00 71.50 96 PHE A O 1
ATOM 814 N N . MET A 1 97 ? -14.684 -5.743 22.367 1.00 71.44 97 MET A N 1
ATOM 815 C CA . MET A 1 97 ? -14.816 -4.821 23.507 1.00 71.44 97 MET A CA 1
ATOM 816 C C . MET A 1 97 ? -15.709 -5.394 24.618 1.00 71.44 97 MET A C 1
ATOM 818 O O . MET A 1 97 ? -15.436 -5.163 25.793 1.00 71.44 97 MET A O 1
ATOM 822 N N . GLU A 1 98 ? -16.757 -6.144 24.264 1.00 73.75 98 GLU A N 1
ATOM 823 C CA . GLU A 1 98 ? -17.625 -6.822 25.236 1.00 73.75 98 GLU A CA 1
ATOM 824 C C . GLU A 1 98 ? -16.894 -7.982 25.947 1.00 73.75 98 GLU A C 1
ATOM 826 O O . GLU A 1 98 ? -17.093 -8.179 27.148 1.00 73.75 98 GLU A O 1
ATOM 831 N N . GLU A 1 99 ? -16.012 -8.709 25.251 1.00 68.62 99 GLU A N 1
ATOM 832 C CA . GLU A 1 99 ? -15.142 -9.738 25.847 1.00 68.62 99 GLU A CA 1
ATOM 833 C C . GLU A 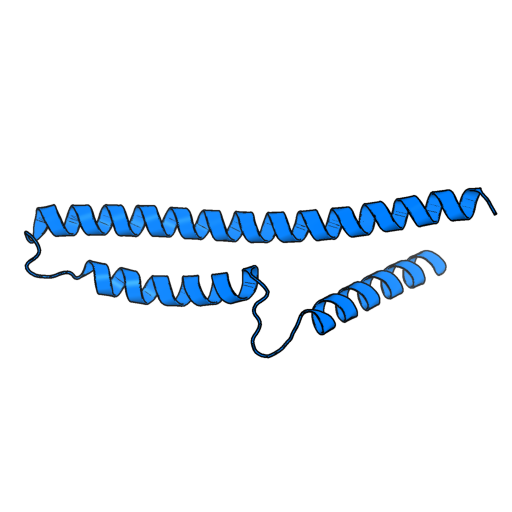1 99 ? -14.114 -9.137 26.823 1.00 68.62 99 GLU A C 1
ATOM 835 O O . GLU A 1 99 ? -13.992 -9.624 27.950 1.00 68.62 99 GLU A O 1
ATOM 840 N N . ASP A 1 100 ? -13.441 -8.039 26.454 1.00 66.06 100 ASP A N 1
ATOM 841 C CA . ASP A 1 100 ? -12.475 -7.345 27.327 1.00 66.06 100 ASP A CA 1
ATOM 842 C C . ASP A 1 100 ? -13.134 -6.764 28.595 1.00 66.06 100 ASP A C 1
ATOM 844 O O . ASP A 1 100 ? -12.550 -6.792 29.686 1.00 66.06 100 ASP A O 1
ATOM 848 N N . GLU A 1 101 ? -14.365 -6.248 28.487 1.00 63.53 101 GLU A N 1
ATOM 849 C CA . GLU A 1 101 ? -15.132 -5.769 29.643 1.00 63.53 101 GLU A CA 1
ATOM 850 C C . GLU A 1 101 ? -15.602 -6.901 30.557 1.00 63.53 101 GLU A C 1
ATOM 852 O O . GLU A 1 101 ? -15.633 -6.728 31.781 1.00 63.53 101 GLU A O 1
ATOM 857 N N . GLN A 1 102 ? -15.981 -8.054 29.996 1.00 63.00 102 GLN A N 1
ATOM 858 C CA . GLN A 1 102 ? -16.303 -9.221 30.810 1.00 63.00 102 GLN A CA 1
ATOM 859 C C . GLN A 1 102 ? -15.056 -9.728 31.524 1.00 63.00 102 GLN A C 1
ATOM 861 O O . GLN A 1 102 ? -15.095 -9.902 32.737 1.00 63.00 102 GLN A O 1
ATOM 866 N N . GLN A 1 103 ? -13.933 -9.885 30.829 1.00 63.22 103 GLN A N 1
ATOM 867 C CA . GLN A 1 103 ? -12.720 -10.438 31.424 1.00 63.22 103 GLN A CA 1
ATOM 868 C C . GLN A 1 103 ? -12.123 -9.546 32.529 1.00 63.22 103 GLN A C 1
ATOM 870 O O . GLN A 1 103 ? -11.645 -10.069 33.533 1.00 63.22 103 GLN A O 1
ATOM 875 N N . ASN A 1 104 ? -12.241 -8.216 32.427 1.00 58.31 104 ASN A N 1
ATOM 876 C CA . ASN A 1 104 ? -11.880 -7.289 33.514 1.00 58.31 104 ASN A CA 1
ATOM 877 C C . ASN A 1 104 ? -12.846 -7.295 34.711 1.00 58.31 104 ASN A C 1
ATOM 879 O O . ASN A 1 104 ? -12.513 -6.742 35.754 1.00 58.31 104 ASN A O 1
ATOM 883 N N . ARG A 1 105 ? -14.054 -7.859 34.580 1.00 54.09 105 ARG A N 1
ATOM 884 C CA . ARG A 1 105 ? -15.031 -7.940 35.680 1.00 54.09 105 ARG A CA 1
ATOM 885 C C . ARG A 1 105 ? -14.865 -9.170 36.573 1.00 54.09 105 ARG A C 1
ATOM 887 O O . ARG A 1 105 ? -15.424 -9.180 37.666 1.00 54.09 105 ARG A O 1
ATOM 894 N N . TRP A 1 106 ? -14.144 -10.186 36.105 1.00 58.66 106 TRP A N 1
ATOM 895 C CA . TRP A 1 106 ? -13.911 -11.447 36.822 1.00 58.66 106 TRP A CA 1
ATOM 896 C C . TRP A 1 106 ? -12.500 -11.562 37.426 1.00 58.66 106 TRP A C 1
ATOM 898 O O . TRP A 1 106 ? -12.187 -12.593 38.020 1.00 58.66 106 TRP A O 1
ATOM 908 N N . ASN A 1 107 ? -11.678 -10.518 37.289 1.00 48.03 107 ASN A N 1
ATOM 909 C CA . ASN A 1 107 ? -10.331 -10.385 37.853 1.00 48.03 107 ASN A CA 1
ATOM 910 C C . ASN A 1 107 ? -10.314 -9.284 38.921 1.00 48.03 107 ASN A C 1
ATOM 912 O O . ASN A 1 107 ? -9.545 -9.424 39.896 1.00 48.03 107 ASN A O 1
#

Secondary structure (DSSP, 8-state):
-HHHHHHHHHHHHHHHHHHHHHHHHHHHHHHHHHHHHHHHHHHHHHHHHHHHTTS--THHHHHHHHHHHHHHHHHHHTT--SSS-HHHHHHHHHHHHHHHHHHTT--

InterPro domains:
  IPR025698 2TM domain [PF13239] (19-98)

Radius of gyration: 22.59 Å; Cα contacts (8 Å, |Δi|>4): 26; chains: 1; bounding box: 40×24×68 Å

Sequence (107 aa):
MEYLEIKESRNINDAKYLRAKERIAEMKKFYSSLLSYAVLIAFLAALNYYTNGWNYMWFLWVAFGWGIGLAFKAVKVFGMNPFFGRGWEERKIKEFMEEDEQQNRWN

Organism: NCBI:txid2578118

pLDDT: mean 75.2, std 10.84, range [48.03, 93.31]

Solvent-accessible surface area (backbone atoms only — not comparable to full-atom values): 6046 Å² total; per-residue (Å²): 112,71,73,54,55,58,50,50,57,47,52,56,49,51,54,52,49,50,53,52,50,50,55,50,52,50,48,51,56,48,51,53,55,50,50,53,48,52,52,50,51,51,52,40,48,52,48,40,47,74,75,50,71,65,77,63,69,61,52,54,59,56,48,51,62,54,45,52,60,48,48,56,50,46,37,60,68,71,57,58,42,94,86,58,52,70,70,53,61,55,48,53,54,49,50,53,53,54,50,54,54,51,57,66,71,80,110